Protein AF-A0A514LBK9-F1 (afdb_monomer_lite)

Structure (mmCIF, N/CA/C/O backbone):
data_AF-A0A514LBK9-F1
#
_entry.id   AF-A0A514LBK9-F1
#
loop_
_atom_site.group_PDB
_atom_site.id
_atom_site.type_symbol
_atom_site.label_atom_id
_atom_site.label_alt_id
_atom_site.label_comp_id
_atom_site.label_asym_id
_atom_site.label_entity_id
_atom_site.label_seq_id
_atom_site.pdbx_PDB_ins_code
_atom_site.Cartn_x
_atom_site.Cartn_y
_atom_site.Cartn_z
_atom_site.occupancy
_atom_site.B_iso_or_equiv
_atom_site.auth_seq_id
_atom_site.auth_comp_id
_atom_site.auth_asym_id
_atom_site.auth_atom_id
_atom_site.pdbx_PDB_model_num
ATOM 1 N N . MET A 1 1 ? -39.879 -6.395 27.793 1.00 41.47 1 MET A N 1
ATOM 2 C CA . MET A 1 1 ? -39.031 -5.664 28.756 1.00 41.47 1 MET A CA 1
ATOM 3 C C . MET A 1 1 ? -37.618 -5.746 28.221 1.00 41.47 1 MET A C 1
ATOM 5 O O . MET A 1 1 ? -37.138 -6.859 28.062 1.00 41.47 1 MET A O 1
ATOM 9 N N . GLU A 1 2 ? -37.001 -4.625 27.851 1.00 52.50 2 GLU A N 1
ATOM 10 C CA . GLU A 1 2 ? -35.575 -4.620 27.505 1.00 52.50 2 GLU A CA 1
ATOM 11 C C . GLU A 1 2 ? -34.786 -5.027 28.748 1.00 52.50 2 GLU A C 1
ATOM 13 O O . GLU A 1 2 ? -34.866 -4.376 29.793 1.00 52.50 2 GLU A O 1
ATOM 18 N N . GLN A 1 3 ? -34.075 -6.145 28.657 1.00 61.25 3 GLN A N 1
ATOM 19 C CA . GLN A 1 3 ? -33.171 -6.571 29.709 1.00 61.25 3 GLN A CA 1
ATOM 20 C C . GLN A 1 3 ? -31.985 -5.605 29.686 1.00 61.25 3 GLN A C 1
ATOM 22 O O . GLN A 1 3 ? -31.13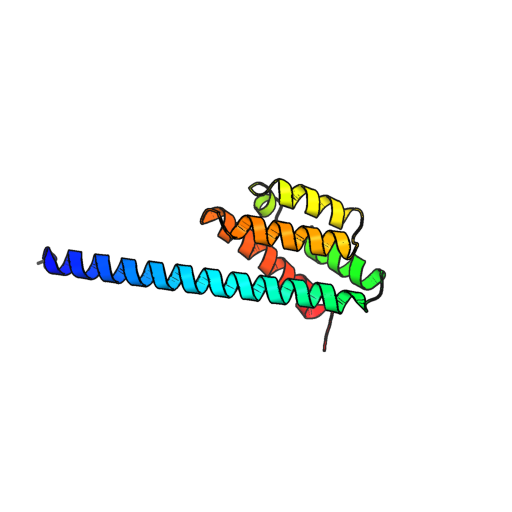6 -5.677 28.803 1.00 61.25 3 GLN A O 1
ATOM 27 N N . LYS A 1 4 ? -31.976 -4.631 30.603 1.00 72.19 4 LYS A N 1
ATOM 28 C CA . LYS A 1 4 ? -30.859 -3.689 30.732 1.00 72.19 4 LYS A CA 1
ATOM 29 C C . LYS A 1 4 ? -29.602 -4.471 31.103 1.00 72.19 4 LYS A C 1
ATOM 31 O O . LYS A 1 4 ? -29.569 -5.080 32.173 1.00 72.19 4 LYS A O 1
ATOM 36 N N . SER A 1 5 ? -28.595 -4.432 30.233 1.00 81.69 5 SER A N 1
ATOM 37 C CA . SER A 1 5 ? -27.277 -5.016 30.481 1.00 81.69 5 SER A CA 1
ATOM 38 C C . SER A 1 5 ? -26.735 -4.539 31.825 1.00 81.69 5 SER A C 1
ATOM 40 O O . SER A 1 5 ? -26.791 -3.346 32.143 1.00 81.69 5 SER A O 1
ATOM 42 N N . THR A 1 6 ? -26.216 -5.461 32.631 1.00 93.62 6 THR A N 1
ATOM 43 C CA . THR A 1 6 ? -25.583 -5.093 33.895 1.00 93.62 6 THR A CA 1
ATOM 44 C C . THR A 1 6 ? -24.228 -4.437 33.636 1.00 93.62 6 THR A C 1
ATOM 46 O O . THR A 1 6 ? -23.623 -4.588 32.574 1.00 93.62 6 THR A O 1
ATOM 49 N N . TRP A 1 7 ? -23.686 -3.749 34.643 1.00 93.81 7 TRP A N 1
ATOM 50 C CA . TRP A 1 7 ? -22.316 -3.232 34.580 1.00 93.81 7 TRP A CA 1
ATOM 51 C C . TRP A 1 7 ? -21.272 -4.326 34.312 1.00 93.81 7 TRP A C 1
ATOM 53 O O . TRP A 1 7 ? -20.246 -4.054 33.690 1.00 93.81 7 TRP A O 1
ATOM 63 N N . SER A 1 8 ? -21.523 -5.556 34.773 1.00 94.00 8 SER A N 1
ATOM 64 C CA . SER A 1 8 ? -20.637 -6.695 34.523 1.00 94.00 8 SER A CA 1
ATOM 65 C C . SER A 1 8 ? -20.677 -7.117 33.055 1.00 94.00 8 SER A C 1
ATOM 67 O O . SER A 1 8 ? -19.613 -7.297 32.458 1.00 94.00 8 SER A O 1
ATOM 69 N N . ASP A 1 9 ? -21.873 -7.172 32.463 1.00 95.25 9 ASP A N 1
ATOM 70 C CA . ASP A 1 9 ? -22.065 -7.512 31.049 1.00 95.25 9 ASP A CA 1
ATOM 71 C C . ASP A 1 9 ? -21.365 -6.489 30.150 1.00 95.25 9 ASP A C 1
ATOM 73 O O . ASP A 1 9 ? -20.541 -6.859 29.316 1.00 95.25 9 ASP A O 1
ATOM 77 N N . LEU A 1 10 ? -21.589 -5.195 30.408 1.00 95.50 10 LEU A N 1
ATOM 78 C CA . LEU A 1 10 ? -20.965 -4.099 29.659 1.00 95.50 10 LEU A CA 1
ATOM 79 C C . LEU A 1 10 ? -19.433 -4.128 29.756 1.00 95.50 10 LEU A C 1
ATOM 81 O O . LEU A 1 10 ? -18.732 -3.938 28.764 1.00 95.50 10 LEU A O 1
ATOM 85 N N . LYS A 1 11 ? -18.890 -4.392 30.952 1.00 95.31 11 LYS A N 1
ATOM 86 C CA . LYS A 1 11 ? -17.441 -4.515 31.159 1.00 95.31 11 LYS A CA 1
ATOM 87 C C . LYS A 1 11 ? -16.869 -5.710 30.394 1.00 95.31 11 LYS A C 1
ATOM 89 O O . LYS A 1 11 ? -15.802 -5.591 29.794 1.00 95.31 11 LYS A O 1
ATOM 94 N N . SER A 1 12 ? -17.554 -6.852 30.430 1.00 95.31 12 SER A N 1
ATOM 95 C CA . SER A 1 12 ? -17.139 -8.065 29.721 1.00 95.31 12 SER A CA 1
ATOM 96 C C . SER A 1 12 ? -17.113 -7.839 28.208 1.00 95.31 12 SER A C 1
ATOM 98 O O . SER A 1 12 ? -16.099 -8.109 27.563 1.00 95.31 12 SER A O 1
ATOM 100 N N . GLU A 1 13 ? -18.184 -7.260 27.662 1.00 97.12 13 GLU A N 1
ATOM 101 C CA . GLU A 1 13 ? -18.309 -6.929 26.242 1.00 97.12 13 GLU A CA 1
ATOM 102 C C . GLU A 1 13 ? -17.226 -5.940 25.793 1.00 97.12 13 GLU A C 1
ATOM 104 O O . GLU A 1 13 ? -16.558 -6.157 24.782 1.00 97.12 13 GLU A O 1
ATOM 109 N N . TYR A 1 14 ? -16.965 -4.901 26.588 1.00 95.25 14 TYR A N 1
ATOM 110 C CA . TYR A 1 14 ? -15.898 -3.945 26.309 1.00 95.25 14 TYR A CA 1
ATOM 111 C C . TYR A 1 14 ? -14.519 -4.618 26.219 1.00 95.25 14 TYR A C 1
ATOM 113 O O . TYR A 1 14 ? -13.785 -4.403 25.253 1.00 95.25 14 TYR A O 1
ATOM 121 N N . TYR A 1 15 ? -14.160 -5.481 27.179 1.00 97.56 15 TYR A N 1
ATOM 122 C CA . TYR A 1 15 ? -12.886 -6.209 27.121 1.00 97.56 15 TYR A CA 1
ATOM 123 C C . TYR A 1 15 ? -12.823 -7.221 25.981 1.00 97.56 15 TYR A C 1
ATOM 125 O O . TYR A 1 15 ? -11.747 -7.424 25.419 1.00 97.56 15 TYR A O 1
ATOM 133 N N . HIS A 1 16 ? -13.941 -7.863 25.641 1.00 97.12 16 HIS A N 1
ATOM 134 C CA . HIS A 1 16 ? -14.012 -8.727 24.470 1.00 97.12 16 HIS A CA 1
ATOM 135 C C . HIS A 1 16 ? -13.684 -7.934 23.200 1.00 97.12 16 HIS A C 1
ATOM 137 O O . HIS A 1 16 ? -12.759 -8.299 22.477 1.00 97.12 16 HIS A O 1
ATOM 143 N N . ASN A 1 17 ? -14.349 -6.797 22.995 1.00 97.38 17 ASN A N 1
ATOM 144 C CA . ASN A 1 17 ? -14.122 -5.935 21.838 1.00 97.38 17 ASN A CA 1
ATOM 145 C C . ASN A 1 17 ? -12.693 -5.375 21.795 1.00 97.38 17 ASN A C 1
ATOM 147 O O . ASN A 1 17 ? -12.093 -5.327 20.725 1.00 97.38 17 ASN A O 1
ATOM 151 N N . LEU A 1 18 ? -12.099 -5.032 22.944 1.00 96.00 18 LEU A N 1
ATOM 152 C CA . LEU A 1 18 ? -10.689 -4.634 23.011 1.00 96.00 18 LEU A CA 1
ATOM 153 C C . LEU A 1 18 ? -9.735 -5.742 22.546 1.00 96.00 18 LEU A C 1
ATOM 155 O O . LEU A 1 18 ? -8.803 -5.464 21.795 1.00 96.00 18 LEU A O 1
ATOM 159 N N . ARG A 1 19 ? -9.961 -6.996 22.956 1.00 96.75 19 ARG A N 1
ATOM 160 C CA . ARG A 1 19 ? -9.141 -8.131 22.492 1.00 96.75 19 ARG A CA 1
ATOM 161 C C . ARG A 1 19 ? -9.324 -8.385 20.999 1.00 96.75 19 ARG A C 1
ATOM 163 O O . ARG A 1 19 ? -8.351 -8.668 20.308 1.00 96.75 19 ARG A O 1
ATOM 170 N N . MET A 1 20 ? -10.554 -8.266 20.501 1.00 96.69 20 MET A N 1
ATOM 171 C CA . MET A 1 20 ? -10.846 -8.402 19.071 1.00 96.69 20 MET A CA 1
ATOM 172 C C . MET A 1 20 ? -10.163 -7.305 18.245 1.00 96.69 20 MET A C 1
ATOM 174 O O . MET A 1 20 ? -9.629 -7.590 17.172 1.00 96.69 20 MET A O 1
ATOM 178 N N . LEU A 1 21 ? -10.130 -6.070 18.755 1.00 92.12 21 LEU A N 1
ATOM 179 C CA . LEU A 1 21 ? -9.418 -4.959 18.128 1.00 92.12 21 LEU A CA 1
ATOM 180 C C . LEU A 1 21 ? -7.907 -5.222 18.070 1.00 92.12 21 LEU A C 1
ATOM 182 O O . LEU A 1 21 ? -7.318 -5.086 17.001 1.00 92.12 21 LEU A O 1
ATOM 186 N N . ASP A 1 22 ? -7.295 -5.645 19.179 1.00 89.69 22 ASP A N 1
ATOM 187 C CA . ASP A 1 22 ? -5.865 -5.986 19.228 1.00 89.69 22 ASP A CA 1
ATOM 188 C C . ASP A 1 22 ? -5.507 -7.097 18.226 1.00 89.69 22 ASP A C 1
ATOM 190 O O . ASP A 1 22 ? -4.606 -6.932 17.399 1.00 89.69 22 ASP A O 1
ATOM 194 N N . ALA A 1 23 ? -6.284 -8.184 18.206 1.00 93.00 23 ALA A N 1
ATOM 195 C CA . ALA A 1 23 ? -6.097 -9.274 17.249 1.00 93.00 23 ALA A CA 1
ATOM 196 C C . ALA A 1 23 ? -6.231 -8.802 15.788 1.00 93.00 23 ALA A C 1
ATOM 198 O O . ALA A 1 23 ? -5.447 -9.205 14.927 1.00 93.00 23 ALA A O 1
ATOM 199 N N . SER A 1 24 ? -7.188 -7.912 15.504 1.00 90.00 24 SER A N 1
ATOM 200 C CA . SER A 1 24 ? -7.395 -7.356 14.160 1.00 90.00 24 SER A CA 1
ATOM 201 C C . SER A 1 24 ? -6.225 -6.477 13.715 1.00 90.00 24 SER A C 1
ATOM 203 O O . SER A 1 24 ? -5.785 -6.572 12.569 1.00 90.00 24 SER A O 1
ATOM 205 N N . ILE A 1 25 ? -5.676 -5.661 14.620 1.00 85.12 25 ILE A N 1
ATOM 206 C CA . ILE A 1 25 ? -4.493 -4.830 14.352 1.00 85.12 25 ILE A CA 1
ATOM 207 C C . ILE A 1 25 ? -3.278 -5.715 14.050 1.00 85.12 25 ILE A C 1
ATOM 209 O O . ILE A 1 25 ? -2.556 -5.465 13.085 1.00 85.12 25 ILE A O 1
ATOM 213 N N . GLN A 1 26 ? -3.063 -6.778 14.829 1.00 87.81 26 GLN A N 1
ATOM 214 C CA . GLN A 1 26 ? -1.971 -7.727 14.589 1.00 87.81 26 GLN A CA 1
ATOM 215 C C . GLN A 1 26 ? -2.123 -8.443 13.241 1.00 87.81 26 GLN A C 1
ATOM 217 O O . GLN A 1 26 ? -1.159 -8.528 12.478 1.00 87.81 26 GLN A O 1
ATOM 2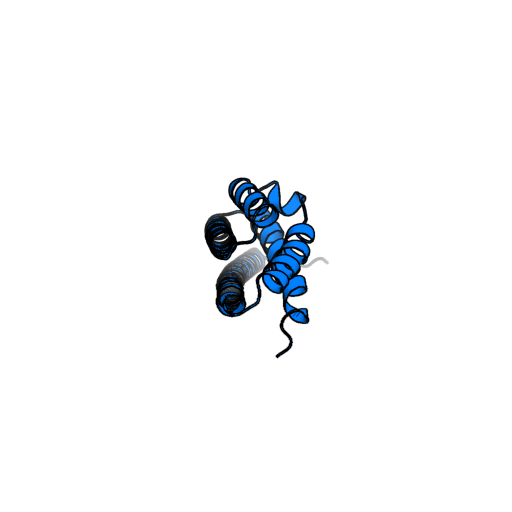22 N N . ALA A 1 27 ? -3.332 -8.905 12.911 1.00 89.62 27 ALA A N 1
ATOM 223 C CA . ALA A 1 27 ? -3.618 -9.537 11.626 1.00 89.62 27 ALA A CA 1
ATOM 224 C C . ALA A 1 27 ? -3.357 -8.584 10.447 1.00 89.62 27 ALA A C 1
ATOM 226 O O . ALA A 1 27 ? -2.681 -8.965 9.489 1.00 89.62 27 ALA A O 1
ATOM 227 N N . ALA A 1 28 ? -3.818 -7.332 10.538 1.00 85.44 28 ALA A N 1
ATOM 228 C CA . ALA A 1 28 ? -3.580 -6.312 9.518 1.00 85.44 28 ALA A CA 1
ATOM 229 C C . ALA A 1 28 ? -2.083 -6.003 9.343 1.00 85.44 28 ALA A C 1
ATOM 231 O O . ALA A 1 28 ? -1.596 -5.913 8.213 1.00 85.44 28 ALA A O 1
ATOM 232 N N . ASN A 1 29 ? -1.331 -5.903 10.444 1.00 83.69 29 ASN A N 1
ATOM 233 C CA . ASN A 1 29 ? 0.118 -5.699 10.405 1.00 83.69 29 ASN A CA 1
ATOM 234 C C . ASN A 1 29 ? 0.834 -6.859 9.702 1.00 83.69 29 AS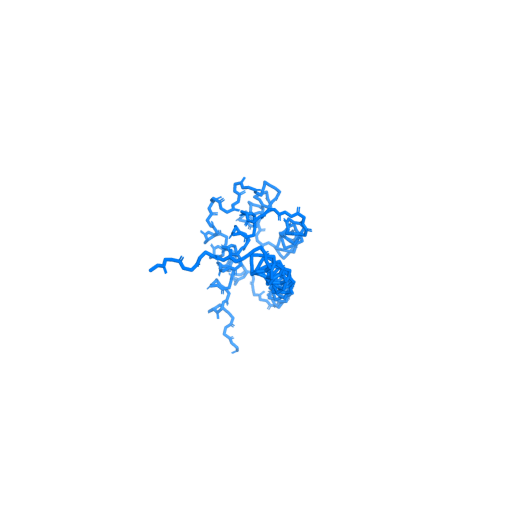N A C 1
ATOM 236 O O . ASN A 1 29 ? 1.657 -6.627 8.817 1.00 83.69 29 ASN A O 1
ATOM 240 N N . ASN A 1 30 ? 0.491 -8.103 10.043 1.00 87.25 30 ASN A N 1
ATOM 241 C CA . ASN A 1 30 ? 1.086 -9.286 9.422 1.00 87.25 30 ASN A CA 1
ATOM 242 C C . ASN A 1 30 ? 0.774 -9.359 7.921 1.00 87.25 30 ASN A C 1
ATOM 244 O O . ASN A 1 30 ? 1.681 -9.565 7.116 1.00 87.25 30 ASN A O 1
ATOM 248 N N . ALA A 1 31 ? -0.482 -9.119 7.533 1.00 88.75 31 ALA A N 1
ATOM 249 C CA . ALA A 1 31 ? -0.885 -9.086 6.129 1.00 88.75 31 ALA A CA 1
ATOM 250 C C . ALA A 1 31 ? -0.142 -7.992 5.344 1.00 88.75 31 ALA A C 1
ATOM 252 O O . ALA A 1 31 ? 0.319 -8.231 4.232 1.00 88.75 31 ALA A O 1
ATOM 253 N N . THR A 1 32 ? 0.040 -6.812 5.941 1.00 85.25 32 THR A N 1
ATOM 254 C CA . THR A 1 32 ? 0.813 -5.710 5.346 1.00 85.25 32 THR A CA 1
ATOM 255 C C . THR A 1 32 ? 2.271 -6.103 5.112 1.00 85.25 32 THR A C 1
ATOM 257 O O . THR A 1 32 ? 2.817 -5.864 4.033 1.00 85.25 32 THR A O 1
ATOM 260 N N . LEU A 1 33 ? 2.918 -6.723 6.104 1.00 86.19 33 LEU A N 1
ATOM 261 C CA . LEU A 1 33 ? 4.299 -7.190 5.965 1.00 86.19 33 LEU A CA 1
ATOM 262 C C . L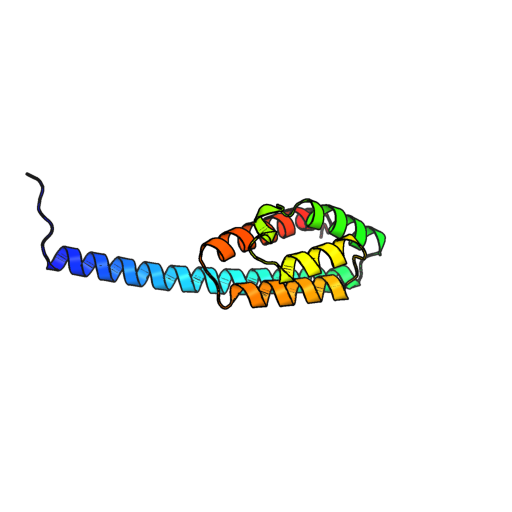EU A 1 33 ? 4.433 -8.210 4.831 1.00 86.19 33 LEU A C 1
ATOM 264 O O . LEU A 1 33 ? 5.370 -8.113 4.037 1.00 86.19 33 LEU A O 1
ATOM 268 N N . GLU A 1 34 ? 3.480 -9.134 4.724 1.00 90.19 34 GLU A N 1
ATOM 269 C CA . GLU A 1 34 ? 3.476 -10.162 3.687 1.00 90.19 34 GLU A CA 1
ATOM 270 C C . GLU A 1 34 ? 3.211 -9.583 2.291 1.00 90.19 34 GLU A C 1
ATOM 272 O O . GLU A 1 34 ? 3.934 -9.896 1.347 1.00 90.19 34 GLU A O 1
ATOM 277 N N . MET A 1 35 ? 2.255 -8.659 2.150 1.00 90.44 35 MET A N 1
ATOM 278 C CA . MET A 1 35 ? 2.025 -7.943 0.890 1.00 90.44 35 MET A CA 1
ATOM 279 C C . MET A 1 35 ? 3.269 -7.170 0.443 1.00 90.44 35 MET A C 1
ATOM 281 O O . MET A 1 35 ? 3.628 -7.202 -0.733 1.00 90.44 35 MET A O 1
ATOM 285 N N . ASN A 1 36 ? 3.971 -6.514 1.371 1.00 86.62 36 ASN A N 1
ATOM 286 C CA . ASN A 1 36 ? 5.217 -5.819 1.058 1.00 86.62 36 ASN A CA 1
ATOM 287 C C . ASN A 1 36 ? 6.343 -6.788 0.655 1.00 86.62 36 ASN A C 1
ATOM 289 O O . ASN A 1 36 ? 7.127 -6.488 -0.243 1.00 86.62 36 ASN A O 1
ATOM 293 N N . ARG A 1 37 ? 6.423 -7.965 1.287 1.00 90.81 37 ARG A N 1
ATOM 294 C CA . ARG A 1 37 ? 7.356 -9.025 0.878 1.00 90.81 37 ARG A CA 1
ATOM 295 C C . ARG A 1 37 ? 7.074 -9.468 -0.560 1.00 90.81 37 ARG A C 1
ATOM 297 O O . ARG A 1 37 ? 7.995 -9.501 -1.371 1.00 90.81 37 ARG A O 1
ATOM 304 N N . ILE A 1 38 ? 5.809 -9.745 -0.884 1.00 91.56 38 ILE A N 1
ATOM 305 C CA . ILE A 1 38 ? 5.371 -10.148 -2.229 1.00 91.56 38 ILE A CA 1
ATOM 306 C C . ILE A 1 38 ? 5.679 -9.054 -3.256 1.00 91.56 38 ILE A C 1
ATOM 308 O O . ILE A 1 38 ? 6.221 -9.363 -4.314 1.00 91.56 38 ILE A O 1
ATOM 312 N N . TYR A 1 39 ? 5.397 -7.787 -2.936 1.00 90.88 39 TYR A N 1
ATOM 313 C CA . TYR A 1 39 ? 5.761 -6.646 -3.779 1.00 90.88 39 TYR A CA 1
ATOM 314 C C . TYR A 1 39 ? 7.244 -6.684 -4.158 1.00 90.88 39 TYR A C 1
ATOM 316 O O . TYR A 1 39 ? 7.589 -6.701 -5.338 1.00 90.88 39 TYR A O 1
ATOM 324 N N . LEU A 1 40 ? 8.127 -6.765 -3.158 1.00 89.56 40 LEU A N 1
ATOM 325 C CA . LEU A 1 40 ? 9.572 -6.787 -3.384 1.00 89.56 40 LEU A CA 1
ATOM 326 C C . LEU A 1 40 ? 10.011 -8.001 -4.206 1.00 89.56 40 LEU A C 1
ATOM 328 O O . LEU A 1 40 ? 10.915 -7.882 -5.030 1.00 89.56 40 LEU A O 1
ATOM 332 N N . ASP A 1 41 ? 9.386 -9.159 -4.010 1.00 90.19 41 ASP A N 1
ATOM 333 C CA . ASP A 1 41 ? 9.706 -10.362 -4.776 1.00 90.19 41 ASP A CA 1
ATOM 334 C C . ASP A 1 41 ? 9.288 -10.249 -6.244 1.00 90.19 41 ASP A C 1
ATOM 336 O O . ASP A 1 41 ? 10.055 -10.645 -7.121 1.00 90.19 41 ASP A O 1
ATOM 340 N N . VAL A 1 42 ? 8.116 -9.676 -6.533 1.00 88.88 42 VAL A N 1
ATOM 341 C CA . VAL A 1 42 ? 7.674 -9.400 -7.910 1.00 88.88 42 VAL A CA 1
ATOM 342 C C . VAL A 1 42 ? 8.636 -8.424 -8.586 1.00 88.88 42 VAL A C 1
ATOM 344 O O . VAL A 1 42 ? 9.123 -8.723 -9.674 1.00 88.88 42 VAL A O 1
ATOM 347 N N . ILE A 1 43 ? 8.999 -7.324 -7.918 1.00 87.19 43 ILE A N 1
ATOM 348 C CA . ILE A 1 43 ? 9.975 -6.348 -8.436 1.00 87.19 43 ILE A CA 1
ATOM 349 C C . ILE A 1 43 ? 11.362 -6.984 -8.650 1.00 87.19 43 ILE A C 1
ATOM 351 O O . ILE A 1 43 ? 12.052 -6.698 -9.626 1.00 87.19 43 ILE A O 1
ATOM 355 N N . LYS A 1 44 ? 11.796 -7.900 -7.777 1.00 85.38 44 LYS A N 1
ATOM 356 C CA . LYS A 1 44 ? 13.050 -8.645 -7.979 1.00 85.38 44 LYS A CA 1
ATOM 357 C C . LYS A 1 44 ? 12.968 -9.616 -9.152 1.00 85.38 44 LYS A C 1
ATOM 359 O O . LYS A 1 44 ? 13.927 -9.714 -9.909 1.00 85.38 44 LYS A O 1
ATOM 364 N N . LYS A 1 45 ? 11.860 -10.342 -9.313 1.00 83.69 45 LYS A N 1
ATOM 365 C CA . LYS A 1 45 ? 11.660 -11.261 -10.445 1.00 83.69 45 LYS A CA 1
ATOM 366 C C . LYS A 1 45 ? 11.586 -10.509 -11.769 1.00 83.69 45 LYS A C 1
ATOM 368 O O . LYS A 1 45 ? 12.137 -10.973 -12.767 1.00 83.69 45 LYS A O 1
ATOM 373 N N . SER A 1 46 ? 10.980 -9.325 -11.764 1.00 78.38 46 SER A N 1
ATOM 374 C CA . SER A 1 46 ? 10.867 -8.486 -12.950 1.00 78.38 46 SER A CA 1
ATOM 375 C C . SER A 1 46 ? 12.222 -7.961 -13.450 1.00 78.38 46 SER A C 1
ATOM 377 O O . SER A 1 46 ? 12.324 -7.586 -14.613 1.00 78.38 46 SER A O 1
ATOM 379 N N . ARG A 1 47 ? 13.302 -8.045 -12.651 1.00 72.62 47 ARG A N 1
ATOM 380 C CA . ARG A 1 47 ? 14.688 -7.772 -13.095 1.00 72.62 47 ARG A CA 1
ATOM 381 C C . ARG A 1 47 ? 15.118 -8.586 -14.316 1.00 72.62 47 ARG A C 1
ATOM 383 O O . ARG A 1 47 ? 15.931 -8.112 -15.098 1.00 72.62 47 ARG A O 1
ATOM 390 N N . ASN A 1 48 ? 14.590 -9.799 -14.464 1.00 76.94 48 ASN A N 1
ATOM 391 C CA . ASN A 1 48 ? 14.889 -10.668 -15.602 1.00 76.94 48 ASN A CA 1
ATOM 392 C C . ASN A 1 48 ? 13.925 -10.445 -16.783 1.00 76.94 48 ASN A C 1
ATOM 394 O O . ASN A 1 48 ? 13.988 -11.174 -17.770 1.00 76.94 48 ASN A O 1
ATOM 398 N N . SER A 1 49 ? 13.001 -9.487 -16.672 1.00 76.38 49 SER A N 1
ATOM 399 C CA . SER A 1 49 ? 12.053 -9.140 -17.735 1.00 76.38 49 SER A CA 1
ATOM 400 C C . SER A 1 49 ? 12.649 -8.114 -18.693 1.00 76.38 49 SER A C 1
ATOM 402 O O . SER A 1 49 ? 13.603 -7.409 -18.365 1.00 76.38 49 SER A O 1
ATOM 404 N N . THR A 1 50 ? 12.072 -8.009 -19.889 1.00 82.06 50 THR A N 1
ATOM 405 C CA . THR A 1 50 ? 12.514 -7.009 -20.864 1.00 82.06 50 THR A CA 1
ATOM 406 C C . THR A 1 50 ? 12.085 -5.596 -20.438 1.00 82.06 50 THR A C 1
ATOM 408 O O . THR A 1 50 ? 11.095 -5.444 -19.707 1.00 82.06 50 THR A O 1
ATOM 411 N N . PRO A 1 51 ? 12.783 -4.540 -20.901 1.00 81.94 51 PRO A N 1
ATOM 412 C CA . PRO A 1 51 ? 12.371 -3.156 -20.667 1.00 81.94 51 PRO A CA 1
ATOM 413 C C . PRO A 1 51 ? 10.920 -2.875 -21.083 1.00 81.94 51 PRO A C 1
ATOM 415 O O . PRO A 1 51 ? 10.226 -2.115 -20.412 1.00 81.94 51 PRO A O 1
ATOM 418 N N . GLU A 1 52 ? 10.427 -3.520 -22.144 1.00 84.38 52 GLU A N 1
ATOM 419 C CA . GLU A 1 52 ? 9.049 -3.376 -22.624 1.00 84.38 52 GLU A CA 1
ATOM 420 C C . GLU A 1 52 ? 8.030 -3.935 -21.627 1.00 84.38 52 GLU A C 1
ATOM 422 O O . GLU A 1 52 ? 7.003 -3.301 -21.387 1.00 84.38 52 GLU A O 1
ATOM 427 N N . ILE A 1 53 ? 8.311 -5.090 -21.012 1.00 83.81 53 ILE A N 1
ATOM 428 C CA . ILE A 1 53 ? 7.444 -5.678 -19.980 1.00 83.81 53 ILE A CA 1
ATOM 429 C C . ILE A 1 53 ? 7.437 -4.789 -18.737 1.00 83.81 53 ILE A C 1
ATOM 431 O O . ILE A 1 53 ? 6.369 -4.488 -18.208 1.00 83.81 53 ILE A O 1
ATOM 435 N N . MET A 1 54 ? 8.609 -4.314 -18.305 1.00 81.19 54 MET A N 1
ATOM 436 C CA . MET A 1 54 ? 8.727 -3.392 -17.169 1.00 81.19 54 MET A CA 1
ATOM 437 C C . MET A 1 54 ? 7.963 -2.090 -17.405 1.00 81.19 54 MET A C 1
ATOM 439 O O . MET A 1 54 ? 7.253 -1.613 -16.519 1.00 81.19 54 MET A O 1
ATOM 443 N N . LYS A 1 55 ? 8.058 -1.538 -18.617 1.00 84.81 55 LYS A N 1
ATOM 444 C CA . LYS A 1 55 ? 7.306 -0.350 -19.000 1.00 84.81 55 LYS A CA 1
ATOM 445 C C . LYS A 1 55 ? 5.803 -0.617 -19.040 1.00 84.81 55 LYS A C 1
ATOM 447 O O . LYS A 1 55 ? 5.051 0.157 -18.463 1.00 84.81 55 LYS A O 1
ATOM 452 N N . LYS A 1 56 ? 5.359 -1.717 -19.653 1.00 86.62 56 LYS A N 1
ATOM 453 C CA . LYS A 1 56 ? 3.938 -2.093 -19.697 1.00 86.62 56 LYS A CA 1
ATOM 454 C C . LYS A 1 56 ? 3.360 -2.275 -18.292 1.00 86.62 56 LYS A C 1
ATOM 456 O O . LYS A 1 56 ? 2.257 -1.798 -18.024 1.00 86.62 56 LYS A O 1
ATOM 461 N N . PHE A 1 57 ? 4.107 -2.933 -17.406 1.00 86.19 57 PHE A N 1
ATOM 462 C CA . PHE A 1 57 ? 3.748 -3.081 -15.999 1.00 86.19 57 PHE A CA 1
ATOM 463 C C . PHE A 1 57 ? 3.622 -1.726 -15.312 1.00 86.19 57 PHE A C 1
ATOM 465 O O . PHE A 1 57 ? 2.593 -1.455 -14.700 1.00 86.19 57 PHE A O 1
ATOM 472 N N . SER A 1 58 ? 4.625 -0.861 -15.472 1.00 85.12 58 SER A N 1
ATOM 473 C CA . SER A 1 58 ? 4.582 0.500 -14.947 1.00 85.12 58 SER A CA 1
ATOM 474 C C . SER A 1 58 ? 3.352 1.250 -15.432 1.00 85.12 58 SER A C 1
ATOM 476 O O . SER A 1 58 ? 2.592 1.737 -14.610 1.00 85.12 58 SER A O 1
ATOM 478 N N . ASP A 1 59 ? 3.137 1.324 -16.744 1.00 87.25 59 ASP A N 1
ATOM 479 C CA . ASP A 1 59 ? 2.034 2.082 -17.333 1.00 87.25 59 ASP A CA 1
ATOM 480 C C . ASP A 1 59 ? 0.681 1.554 -16.820 1.00 87.25 59 ASP A C 1
ATOM 482 O O . ASP A 1 59 ? -0.187 2.334 -16.447 1.00 87.25 59 ASP A O 1
ATOM 486 N N . THR A 1 60 ? 0.528 0.231 -16.690 1.00 88.81 60 THR A N 1
ATOM 487 C CA . THR A 1 60 ? -0.710 -0.381 -16.175 1.00 88.81 60 THR A CA 1
ATOM 488 C C . THR A 1 60 ? -0.908 -0.104 -14.688 1.00 88.81 60 THR A C 1
ATOM 490 O O . THR A 1 60 ? -1.974 0.348 -14.277 1.00 88.81 60 THR A O 1
ATOM 493 N N . TRP A 1 61 ? 0.114 -0.353 -13.867 1.00 89.38 61 TRP A N 1
ATOM 494 C CA . TRP A 1 61 ? -0.012 -0.220 -12.423 1.00 89.38 61 TRP A CA 1
ATOM 495 C C . TRP A 1 61 ? -0.080 1.235 -11.979 1.00 89.38 61 TRP A C 1
ATOM 497 O O . TRP A 1 61 ? -1.001 1.605 -11.255 1.00 89.38 61 TRP A O 1
ATOM 507 N N . ILE A 1 62 ? 0.849 2.073 -12.430 1.00 84.94 62 ILE A N 1
ATOM 508 C CA . ILE A 1 62 ? 0.904 3.486 -12.058 1.00 84.94 62 ILE A CA 1
ATOM 509 C C . ILE A 1 62 ? -0.398 4.177 -12.465 1.00 84.94 62 ILE A C 1
ATOM 511 O O . ILE A 1 62 ? -1.039 4.785 -11.614 1.00 84.94 62 ILE A O 1
ATOM 515 N N . ASP A 1 63 ? -0.886 4.001 -13.694 1.00 86.31 63 ASP A N 1
ATOM 516 C CA . ASP A 1 63 ? -2.137 4.660 -14.093 1.00 86.31 63 ASP A CA 1
ATOM 517 C C . ASP A 1 63 ? -3.389 4.082 -13.402 1.00 86.31 63 ASP A C 1
ATOM 519 O O . ASP A 1 63 ? -4.420 4.755 -13.348 1.00 86.31 63 ASP A O 1
ATOM 523 N N . SER A 1 64 ? -3.304 2.880 -12.819 1.00 88.19 64 SER A N 1
ATOM 524 C CA . SER A 1 64 ? -4.388 2.288 -12.022 1.00 88.19 64 SER A CA 1
ATOM 525 C C . SER A 1 64 ? -4.463 2.801 -10.578 1.00 88.19 64 SER A C 1
ATOM 527 O O . SER A 1 64 ? -5.479 2.592 -9.914 1.00 88.19 64 SER A O 1
ATOM 529 N N . ILE A 1 65 ? -3.418 3.466 -10.065 1.00 87.88 65 ILE A N 1
ATOM 530 C CA . ILE A 1 65 ? -3.425 4.009 -8.701 1.00 87.88 65 ILE A CA 1
ATOM 531 C C . ILE A 1 65 ? -4.378 5.216 -8.648 1.00 87.88 65 ILE A C 1
ATOM 533 O O . ILE A 1 65 ? -4.144 6.219 -9.333 1.00 87.88 65 ILE A O 1
ATOM 537 N N . PRO A 1 66 ? -5.431 5.196 -7.806 1.00 85.62 66 PRO A N 1
ATOM 538 C CA . PRO A 1 66 ? -6.309 6.349 -7.666 1.00 85.62 66 PRO A CA 1
ATOM 539 C C . PRO A 1 66 ? -5.528 7.555 -7.135 1.00 85.62 66 PRO A C 1
ATOM 541 O O . PRO A 1 66 ? -4.829 7.465 -6.125 1.00 85.62 66 PRO A O 1
ATOM 544 N N . LYS A 1 67 ? -5.682 8.722 -7.774 1.00 82.56 67 LYS A N 1
ATOM 545 C CA . LYS A 1 67 ? -4.992 9.958 -7.352 1.00 82.56 67 LYS A CA 1
ATOM 546 C C . LYS A 1 67 ? -5.261 10.301 -5.884 1.00 82.56 67 LYS A C 1
ATOM 548 O O . LYS A 1 67 ? -4.343 10.718 -5.184 1.00 82.56 67 LYS A O 1
ATOM 553 N N . THR A 1 68 ? -6.482 10.051 -5.413 1.00 83.31 68 THR A N 1
ATOM 554 C CA . THR A 1 68 ? -6.905 10.246 -4.018 1.00 83.31 68 THR A CA 1
ATOM 555 C C . THR A 1 68 ? -6.103 9.399 -3.031 1.00 83.31 68 THR A C 1
ATOM 557 O O . THR A 1 68 ? -5.854 9.833 -1.911 1.00 83.31 68 THR A O 1
ATOM 560 N N . SER A 1 69 ? -5.631 8.216 -3.439 1.00 82.31 69 SER A N 1
ATOM 561 C CA . SER A 1 69 ? -4.785 7.354 -2.603 1.00 82.31 69 SER A CA 1
ATOM 562 C C . SER A 1 69 ? -3.385 7.949 -2.385 1.00 82.31 69 SER A C 1
ATOM 564 O O . SER A 1 69 ? -2.710 7.592 -1.424 1.00 82.31 69 SER A O 1
ATOM 566 N N . LEU A 1 70 ? -2.949 8.883 -3.242 1.00 84.38 70 LEU A N 1
ATOM 567 C CA . LEU A 1 70 ? -1.656 9.573 -3.140 1.00 84.38 70 LEU A CA 1
ATOM 568 C C . LEU A 1 70 ? -1.744 10.931 -2.427 1.00 84.38 70 LEU A C 1
ATOM 570 O O . LEU A 1 70 ? -0.717 11.461 -2.003 1.00 84.38 70 LEU A O 1
ATOM 574 N N . GLU A 1 71 ? -2.939 11.509 -2.286 1.00 82.88 71 GLU A N 1
ATOM 575 C CA . GLU A 1 71 ? -3.136 12.844 -1.695 1.00 82.88 71 GLU A CA 1
ATOM 576 C C . GLU A 1 71 ? -2.653 12.916 -0.243 1.00 82.88 71 GLU A C 1
ATOM 578 O O . GLU A 1 71 ? -2.044 13.906 0.160 1.00 82.88 71 GLU A O 1
ATOM 583 N N . ASN A 1 72 ? -2.829 11.829 0.508 1.00 72.81 72 ASN A N 1
ATOM 584 C CA . ASN A 1 72 ? -2.403 11.727 1.904 1.00 72.81 72 ASN A CA 1
ATOM 585 C C . ASN A 1 72 ? -0.948 11.239 2.066 1.00 72.81 72 ASN A C 1
ATOM 587 O O . ASN A 1 72 ? -0.459 11.098 3.187 1.00 72.81 72 ASN A O 1
ATOM 591 N N . MET A 1 73 ? -0.236 10.978 0.961 1.00 80.94 73 MET A N 1
ATOM 592 C CA . MET A 1 73 ? 1.113 10.397 0.954 1.00 80.94 73 MET A CA 1
ATOM 593 C C . MET A 1 73 ? 2.054 11.159 -0.003 1.00 80.94 73 MET A C 1
ATOM 595 O O . MET A 1 73 ? 2.463 10.632 -1.041 1.00 80.94 73 MET A O 1
ATOM 599 N N . PRO A 1 74 ? 2.446 12.407 0.322 1.00 81.19 74 PRO A N 1
ATOM 600 C CA . PRO A 1 74 ? 3.199 13.273 -0.591 1.00 81.19 74 PRO A CA 1
ATOM 601 C C . PRO A 1 74 ? 4.580 12.725 -0.985 1.00 81.19 74 PRO A C 1
ATOM 603 O O . PRO A 1 74 ? 5.010 12.913 -2.124 1.00 81.19 74 PRO A O 1
ATOM 606 N N . SER A 1 75 ? 5.273 12.014 -0.090 1.00 80.50 75 SER A N 1
ATOM 607 C CA . SER A 1 75 ? 6.543 11.357 -0.431 1.00 80.50 75 SER A CA 1
ATOM 608 C C . SER A 1 75 ? 6.347 10.218 -1.434 1.00 80.50 75 SER A C 1
ATOM 610 O O . SER A 1 75 ? 7.132 10.071 -2.372 1.00 80.50 75 SER A O 1
ATOM 612 N N . LEU A 1 76 ? 5.248 9.474 -1.295 1.00 84.88 76 LEU A N 1
ATOM 613 C CA . LEU A 1 76 ? 4.859 8.418 -2.219 1.00 84.88 76 LEU A CA 1
ATOM 614 C C . LEU A 1 76 ? 4.483 8.978 -3.594 1.00 84.88 76 LEU A C 1
ATOM 616 O O . LEU A 1 76 ? 4.893 8.433 -4.614 1.00 84.88 76 LEU A O 1
ATOM 620 N N . LYS A 1 77 ? 3.776 10.114 -3.620 1.00 87.31 77 LYS A N 1
ATOM 621 C CA . LYS A 1 77 ? 3.428 10.838 -4.848 1.00 87.31 77 LYS A CA 1
ATOM 622 C C . LYS A 1 77 ? 4.667 11.247 -5.650 1.00 87.31 77 LYS A C 1
ATOM 624 O O . LYS A 1 77 ? 4.675 11.119 -6.867 1.00 87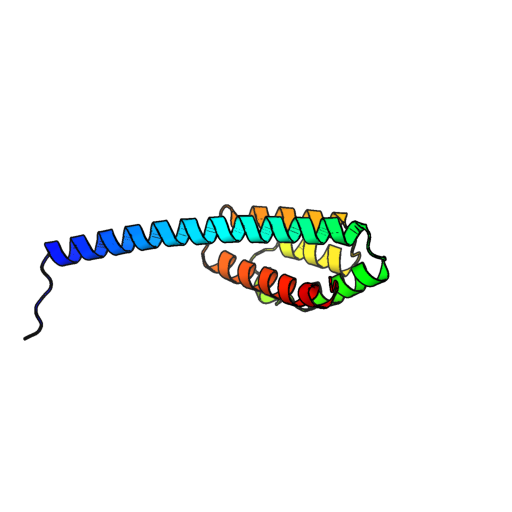.31 77 LYS A O 1
ATOM 629 N N . ASN A 1 78 ? 5.737 11.696 -4.994 1.00 87.44 78 ASN A N 1
ATOM 630 C CA . ASN A 1 78 ? 6.980 12.027 -5.699 1.00 87.44 78 ASN A CA 1
ATOM 631 C C . ASN A 1 78 ? 7.615 10.784 -6.349 1.00 87.44 78 ASN A C 1
ATOM 633 O O . ASN A 1 78 ? 8.035 10.822 -7.502 1.00 87.44 78 ASN A O 1
ATOM 637 N N . ASN A 1 79 ? 7.657 9.662 -5.626 1.00 88.25 79 ASN A N 1
ATOM 638 C CA . ASN A 1 79 ? 8.191 8.409 -6.165 1.00 88.25 79 ASN A CA 1
ATOM 639 C C . ASN A 1 79 ? 7.312 7.847 -7.293 1.00 88.25 79 ASN A C 1
ATOM 641 O O . ASN A 1 79 ? 7.836 7.328 -8.273 1.00 88.25 79 ASN A O 1
ATOM 645 N N . TYR A 1 80 ? 5.995 8.014 -7.189 1.00 88.44 80 TYR A N 1
ATOM 646 C CA . TYR A 1 80 ? 5.039 7.686 -8.241 1.00 88.44 80 TYR A CA 1
ATOM 647 C C . TYR A 1 80 ? 5.359 8.419 -9.557 1.00 88.44 80 TYR A C 1
ATOM 649 O O . TYR A 1 80 ? 5.503 7.777 -10.596 1.00 88.44 80 TYR A O 1
ATOM 657 N N . GLU A 1 81 ? 5.559 9.742 -9.519 1.00 88.62 81 GLU A N 1
ATOM 658 C CA . GLU A 1 81 ? 5.887 10.531 -10.722 1.00 88.62 81 GLU A CA 1
ATOM 659 C C . GLU A 1 81 ? 7.254 10.141 -11.321 1.00 88.62 81 GLU A C 1
ATOM 661 O O . GLU A 1 81 ? 7.450 10.161 -12.542 1.00 88.62 81 GLU A O 1
ATOM 666 N N . LYS A 1 82 ? 8.207 9.721 -10.480 1.00 90.00 82 LYS A N 1
ATOM 667 C CA . LYS A 1 82 ? 9.497 9.184 -10.943 1.00 90.00 82 LYS A CA 1
ATOM 668 C C . LYS A 1 82 ? 9.338 7.861 -11.684 1.00 90.00 82 LYS A C 1
ATOM 670 O O . LYS A 1 82 ? 9.931 7.709 -12.745 1.00 90.00 82 LYS A O 1
ATOM 675 N N . ILE A 1 83 ? 8.533 6.930 -11.168 1.00 87.88 83 ILE A N 1
ATOM 676 C CA . ILE A 1 83 ? 8.259 5.667 -11.871 1.00 87.88 83 ILE A CA 1
ATOM 677 C C . ILE A 1 83 ? 7.550 5.959 -13.195 1.00 87.88 83 ILE A C 1
ATOM 679 O O . ILE A 1 83 ? 7.941 5.428 -14.230 1.00 87.88 83 ILE A O 1
ATOM 683 N N . LYS A 1 84 ? 6.559 6.860 -13.178 1.00 87.25 84 LYS A N 1
ATOM 684 C CA . LYS A 1 84 ? 5.805 7.248 -14.373 1.00 87.25 84 LYS A CA 1
ATOM 685 C C . LYS A 1 84 ? 6.693 7.809 -15.485 1.00 87.25 84 LYS A C 1
ATOM 687 O O . LYS A 1 84 ? 6.480 7.510 -16.657 1.00 87.25 84 LYS A O 1
ATOM 692 N N . SER A 1 85 ? 7.675 8.633 -15.128 1.00 88.06 85 SER A N 1
ATOM 693 C CA . SER A 1 85 ? 8.601 9.234 -16.096 1.00 88.06 85 SER A CA 1
ATOM 694 C C . SER A 1 85 ? 9.726 8.288 -16.516 1.00 88.06 85 SER A C 1
ATOM 696 O O . SER A 1 85 ? 10.128 8.299 -17.677 1.00 88.06 85 SER A O 1
ATOM 698 N N . ASN A 1 86 ? 10.234 7.472 -15.592 1.00 87.69 86 ASN A N 1
ATOM 699 C CA . ASN A 1 86 ? 11.348 6.566 -15.830 1.00 87.69 86 ASN A CA 1
ATOM 700 C C . ASN A 1 86 ? 11.174 5.271 -15.008 1.00 87.69 86 ASN A C 1
ATOM 702 O O . ASN A 1 86 ? 11.612 5.217 -13.852 1.00 87.69 86 ASN A O 1
ATOM 706 N N . PRO A 1 87 ? 10.546 4.222 -15.573 1.00 85.81 87 PRO A N 1
ATOM 707 C CA . PRO A 1 87 ? 10.195 3.003 -14.848 1.00 85.81 87 PRO A CA 1
ATOM 708 C C . PRO A 1 87 ? 11.401 2.075 -14.668 1.00 85.81 87 PRO A C 1
ATOM 710 O O . PRO A 1 87 ? 11.483 0.987 -15.239 1.00 85.81 87 PRO A O 1
ATOM 713 N N . THR A 1 88 ? 12.367 2.518 -13.867 1.00 86.44 88 THR A N 1
ATOM 714 C CA . THR A 1 88 ? 13.530 1.723 -13.480 1.00 86.44 88 THR A CA 1
ATOM 715 C C . THR A 1 88 ? 13.229 0.899 -12.239 1.00 86.44 88 THR A C 1
ATOM 717 O O . THR A 1 88 ? 12.434 1.275 -11.376 1.00 86.44 88 THR A O 1
ATOM 720 N N . LEU A 1 89 ? 13.939 -0.216 -12.116 1.00 84.62 89 LEU A N 1
ATOM 721 C CA . LEU A 1 89 ? 13.931 -1.051 -10.922 1.00 84.62 89 LEU A CA 1
ATOM 722 C C . LEU A 1 89 ? 14.207 -0.250 -9.637 1.00 84.62 89 LEU A C 1
ATOM 724 O O . LEU A 1 89 ? 13.503 -0.415 -8.648 1.00 84.62 89 LEU A O 1
ATOM 728 N N . GLU A 1 90 ? 15.205 0.633 -9.661 1.00 88.75 90 GLU A N 1
ATOM 729 C CA . GLU A 1 90 ? 15.579 1.468 -8.513 1.00 88.75 90 GLU A CA 1
ATOM 730 C C . GLU A 1 90 ? 14.423 2.373 -8.061 1.00 88.75 90 GLU A C 1
ATOM 732 O O . GLU A 1 90 ? 14.165 2.518 -6.862 1.00 88.75 90 GLU A O 1
ATOM 737 N N . ASN A 1 91 ? 13.675 2.938 -9.013 1.00 89.12 91 ASN A N 1
ATOM 738 C CA . ASN A 1 91 ? 12.504 3.753 -8.708 1.00 89.12 91 ASN A CA 1
ATOM 739 C C . ASN A 1 91 ? 11.379 2.911 -8.083 1.00 89.12 91 ASN A C 1
ATOM 741 O O . ASN A 1 91 ? 10.755 3.355 -7.117 1.00 89.12 91 ASN A O 1
ATOM 745 N N . PHE A 1 92 ? 11.167 1.678 -8.558 1.00 88.00 92 PHE A N 1
ATOM 746 C CA . PHE A 1 92 ? 10.223 0.731 -7.951 1.00 88.00 92 PHE A CA 1
ATOM 747 C C . PHE A 1 92 ? 10.623 0.311 -6.530 1.00 88.00 92 PHE A C 1
ATOM 749 O O . PHE A 1 92 ? 9.780 0.268 -5.629 1.00 88.00 92 PHE A O 1
ATOM 756 N N . GLU A 1 93 ? 11.901 0.028 -6.291 1.00 89.12 93 GLU A N 1
ATOM 757 C CA . GLU A 1 93 ? 12.409 -0.326 -4.961 1.00 89.12 93 GLU A CA 1
ATOM 758 C C . GLU A 1 93 ? 12.281 0.853 -3.988 1.00 89.12 93 GLU A C 1
ATOM 760 O O . GLU A 1 93 ? 11.814 0.681 -2.860 1.00 89.12 93 GLU A O 1
ATOM 765 N N . THR A 1 94 ? 12.594 2.066 -4.451 1.00 90.50 94 THR A N 1
ATOM 766 C CA . THR A 1 94 ? 12.440 3.303 -3.673 1.00 90.50 94 THR A CA 1
ATOM 767 C C . THR A 1 94 ? 10.975 3.570 -3.322 1.00 90.50 94 THR A C 1
ATOM 769 O O . THR A 1 94 ? 10.662 3.931 -2.185 1.00 90.50 94 THR A O 1
ATOM 772 N N . PHE A 1 95 ? 10.052 3.355 -4.265 1.00 89.44 95 PHE A N 1
ATOM 773 C CA . PHE A 1 95 ? 8.617 3.466 -4.010 1.00 89.44 95 PHE A CA 1
ATOM 774 C C . PHE A 1 95 ? 8.147 2.461 -2.958 1.00 89.44 95 PHE A C 1
ATOM 776 O O . PHE A 1 95 ? 7.457 2.856 -2.023 1.00 89.44 95 PHE A O 1
ATOM 783 N N . GLY A 1 96 ? 8.563 1.194 -3.052 1.00 88.62 96 GLY A N 1
ATOM 784 C CA . GLY A 1 96 ? 8.213 0.167 -2.067 1.00 88.62 96 GLY A CA 1
ATOM 785 C C . GLY A 1 96 ? 8.748 0.466 -0.668 1.00 88.62 96 GLY A C 1
ATOM 786 O O . GLY A 1 96 ? 8.027 0.322 0.318 1.00 88.62 96 GLY A O 1
ATOM 787 N N . ALA A 1 97 ? 9.989 0.949 -0.572 1.00 87.56 97 ALA A N 1
ATOM 788 C CA . ALA A 1 97 ? 10.575 1.364 0.700 1.00 87.56 97 ALA A CA 1
ATOM 789 C C . ALA A 1 97 ? 9.788 2.522 1.341 1.00 87.56 97 ALA A C 1
ATOM 791 O O . ALA A 1 97 ? 9.495 2.494 2.539 1.00 87.56 97 ALA A O 1
ATOM 792 N N . GLU A 1 98 ? 9.395 3.517 0.542 1.00 87.75 98 GLU A N 1
ATOM 793 C CA . GLU A 1 98 ? 8.598 4.646 1.025 1.00 87.75 98 GLU A CA 1
ATOM 794 C C . GLU A 1 98 ? 7.157 4.230 1.362 1.00 87.75 98 GLU A C 1
ATOM 796 O O . GLU A 1 98 ? 6.599 4.703 2.353 1.00 87.75 98 GLU A O 1
ATOM 801 N N . LEU A 1 99 ? 6.570 3.298 0.605 1.00 85.06 99 LEU A N 1
ATOM 802 C CA . LEU A 1 99 ? 5.266 2.702 0.899 1.00 85.06 99 LEU A CA 1
ATOM 803 C C . LEU A 1 99 ? 5.295 2.003 2.259 1.00 85.06 99 LEU A C 1
ATOM 805 O O . LEU A 1 99 ? 4.466 2.285 3.119 1.00 85.06 99 LEU A O 1
ATOM 809 N N . GLN A 1 100 ? 6.310 1.170 2.500 1.00 80.81 100 GLN A N 1
ATOM 810 C CA . GLN A 1 100 ? 6.491 0.472 3.770 1.00 80.81 100 GLN A CA 1
ATOM 811 C C . GLN A 1 100 ? 6.682 1.444 4.942 1.00 80.81 100 GLN A C 1
ATOM 813 O O . GLN A 1 100 ? 6.111 1.249 6.021 1.00 80.81 100 GLN A O 1
ATOM 818 N N . LYS A 1 101 ? 7.482 2.497 4.746 1.00 81.00 101 LYS A N 1
ATOM 819 C CA . LYS A 1 101 ? 7.717 3.532 5.758 1.00 81.00 101 LYS A CA 1
ATOM 820 C C . LYS A 1 101 ? 6.423 4.247 6.141 1.00 81.00 101 LYS A C 1
ATOM 822 O O . LYS A 1 101 ? 6.194 4.475 7.327 1.00 81.00 101 LYS A O 1
ATOM 827 N N . ASN A 1 102 ? 5.568 4.548 5.164 1.00 72.25 102 ASN A N 1
ATOM 828 C CA . ASN A 1 102 ? 4.298 5.230 5.400 1.00 72.25 102 ASN A CA 1
ATOM 829 C C . ASN A 1 102 ? 3.259 4.378 6.143 1.00 72.25 102 ASN A C 1
ATOM 831 O O . ASN A 1 102 ? 2.301 4.951 6.642 1.00 72.25 102 ASN A O 1
ATOM 835 N N . ILE A 1 103 ? 3.434 3.059 6.278 1.00 69.62 103 ILE A N 1
ATOM 836 C CA . ILE A 1 103 ? 2.455 2.194 6.966 1.00 69.62 103 ILE A CA 1
ATOM 837 C C . ILE A 1 103 ? 2.826 1.933 8.425 1.00 69.62 103 ILE A C 1
ATOM 839 O O . ILE A 1 103 ? 1.950 1.826 9.278 1.00 69.62 103 ILE A O 1
ATOM 843 N N . LYS A 1 104 ? 4.123 1.872 8.752 1.00 63.94 104 LYS A N 1
ATOM 844 C CA . LYS A 1 104 ? 4.586 1.500 10.102 1.00 63.94 104 LYS A CA 1
ATOM 845 C C . LYS A 1 104 ? 4.193 2.491 11.216 1.00 63.94 104 LYS A C 1
ATOM 847 O O . LYS A 1 104 ? 4.495 2.211 12.372 1.00 63.94 104 LYS A O 1
ATOM 852 N N . GLN A 1 105 ? 3.569 3.637 10.911 1.00 55.75 105 GLN A N 1
ATOM 853 C CA . GLN A 1 105 ? 3.337 4.720 11.883 1.00 55.75 105 GLN A CA 1
ATOM 854 C C . GLN A 1 105 ? 2.015 5.501 11.729 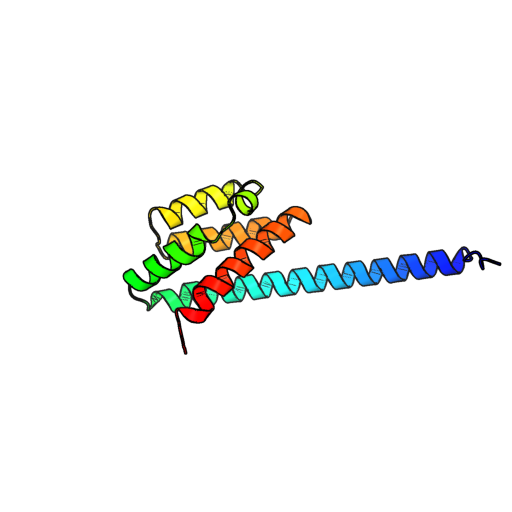1.00 55.75 105 GLN A C 1
ATOM 856 O O . GLN A 1 105 ? 1.910 6.609 12.252 1.00 55.75 105 GLN A O 1
ATOM 861 N N . LYS A 1 106 ? 1.017 5.002 10.993 1.00 63.41 106 LYS A N 1
ATOM 862 C CA . LYS A 1 106 ? 0.017 5.894 10.381 1.00 63.41 106 LYS A CA 1
ATOM 863 C C . LYS A 1 106 ? -1.443 5.422 10.497 1.00 63.41 106 LYS A C 1
ATOM 865 O O . LYS A 1 106 ? -1.723 4.284 10.858 1.00 63.41 106 LYS A O 1
ATOM 870 N N . SER A 1 107 ? -2.362 6.366 10.291 1.00 66.44 107 SER A N 1
ATOM 871 C CA . SER A 1 107 ? -3.797 6.310 10.614 1.00 66.44 107 SER A CA 1
ATOM 872 C C . SER A 1 107 ? -4.596 5.296 9.779 1.00 66.44 107 SER A C 1
ATOM 874 O O . SER A 1 107 ? -4.172 4.872 8.705 1.00 66.44 107 SER A O 1
ATOM 876 N N . ILE A 1 108 ? -5.811 4.946 10.226 1.00 66.69 108 ILE A N 1
ATOM 877 C CA . ILE A 1 108 ? -6.719 4.024 9.508 1.00 66.69 108 ILE A CA 1
ATOM 878 C C . ILE A 1 108 ? -6.992 4.490 8.060 1.00 66.69 108 ILE A C 1
ATOM 880 O O . ILE A 1 108 ? -7.075 3.666 7.151 1.00 66.69 108 ILE A O 1
ATOM 884 N N . SER A 1 109 ? -7.076 5.801 7.803 1.00 65.00 109 SER A N 1
ATOM 885 C CA . SER A 1 109 ? -7.255 6.347 6.445 1.00 65.00 109 SER A CA 1
ATOM 886 C C . SER A 1 109 ? -6.062 6.086 5.521 1.00 65.00 109 SER A C 1
ATOM 888 O O . SER A 1 109 ? -6.225 5.894 4.314 1.00 65.00 109 SER A O 1
ATOM 890 N N . GLU A 1 110 ? -4.855 6.036 6.079 1.00 72.38 110 GLU A N 1
ATOM 891 C CA . GLU A 1 110 ? -3.636 5.737 5.327 1.00 72.38 110 GLU A CA 1
ATOM 892 C C . GLU A 1 110 ? -3.540 4.232 5.027 1.00 72.38 110 GLU A C 1
ATOM 894 O O . GLU A 1 110 ? -3.088 3.861 3.944 1.00 72.38 110 GLU A O 1
ATOM 899 N N . MET A 1 111 ? -4.099 3.374 5.893 1.00 79.81 111 MET A N 1
ATOM 900 C CA . MET A 1 111 ? -4.283 1.944 5.603 1.00 79.81 111 MET A CA 1
ATOM 901 C C . MET A 1 111 ? -5.254 1.697 4.442 1.00 79.81 111 MET A C 1
ATOM 903 O O . MET A 1 111 ? -4.977 0.863 3.584 1.00 79.81 111 MET A O 1
ATOM 907 N N . ALA A 1 112 ? -6.361 2.442 4.355 1.00 82.31 112 ALA A N 1
ATOM 908 C CA . ALA A 1 112 ? -7.295 2.309 3.233 1.00 82.31 112 ALA A CA 1
ATOM 909 C C . ALA A 1 112 ? -6.635 2.668 1.887 1.00 82.31 112 ALA A C 1
ATOM 911 O O . ALA A 1 112 ? -6.778 1.936 0.907 1.00 82.31 112 ALA A O 1
ATOM 912 N N . SER A 1 113 ? -5.860 3.756 1.860 1.00 84.44 113 SER A N 1
ATOM 913 C CA . SER A 1 113 ? -5.108 4.177 0.668 1.00 84.44 113 SER A CA 1
ATOM 914 C C . SER A 1 113 ? -4.039 3.150 0.283 1.00 84.44 113 SER A C 1
ATOM 916 O O . SER A 1 113 ? -3.896 2.814 -0.892 1.00 84.44 113 SER A O 1
ATOM 918 N N . TYR A 1 114 ? -3.334 2.591 1.271 1.00 85.69 114 TYR A N 1
ATOM 919 C CA . TYR A 1 114 ? -2.383 1.504 1.052 1.00 85.69 114 TYR A CA 1
ATOM 920 C C . TYR A 1 114 ? -3.047 0.268 0.431 1.00 85.69 114 TYR A C 1
ATOM 922 O O . TYR A 1 114 ? -2.560 -0.244 -0.577 1.00 85.69 114 TYR A O 1
ATOM 930 N N . CYS A 1 115 ? -4.185 -0.177 0.973 1.00 87.25 115 CYS A N 1
ATOM 931 C CA . CYS A 1 115 ? -4.924 -1.319 0.434 1.00 87.25 115 CYS A CA 1
ATOM 932 C C . CYS A 1 115 ? -5.324 -1.102 -1.030 1.00 87.25 115 CYS A C 1
ATOM 934 O O . CYS A 1 115 ? -5.216 -2.027 -1.830 1.00 87.25 115 CYS A O 1
ATOM 936 N N . GLN A 1 116 ? -5.736 0.112 -1.404 1.00 88.94 116 GLN A N 1
ATOM 937 C CA . GLN A 1 116 ? -6.060 0.439 -2.796 1.00 88.94 116 GLN A CA 1
ATOM 938 C C . GLN A 1 116 ? -4.836 0.324 -3.712 1.00 88.94 116 GLN A C 1
ATOM 940 O O . GLN A 1 116 ? -4.925 -0.317 -4.757 1.00 88.94 116 GLN A O 1
ATOM 945 N N . ILE A 1 117 ? -3.688 0.875 -3.300 1.00 90.19 117 ILE A N 1
ATOM 946 C CA . ILE A 1 117 ? -2.429 0.792 -4.061 1.00 90.19 117 ILE A CA 1
ATOM 947 C C . ILE A 1 117 ? -1.984 -0.667 -4.234 1.00 90.19 117 ILE A C 1
ATOM 949 O O . ILE A 1 117 ? -1.566 -1.064 -5.320 1.00 90.19 117 ILE A O 1
ATOM 953 N N . MET A 1 118 ? -2.086 -1.482 -3.181 1.00 91.06 118 MET A N 1
ATOM 954 C CA . MET A 1 118 ? -1.691 -2.894 -3.234 1.00 91.06 118 MET A CA 1
ATOM 955 C C . MET A 1 118 ? -2.676 -3.766 -4.014 1.00 91.06 118 MET A C 1
ATOM 957 O O . MET A 1 118 ? -2.262 -4.729 -4.658 1.00 91.06 118 MET A O 1
ATOM 961 N N . THR A 1 119 ? -3.963 -3.419 -4.000 1.00 91.06 119 THR A N 1
ATOM 962 C CA . THR A 1 119 ? -4.970 -4.075 -4.846 1.00 91.06 119 THR A CA 1
ATOM 963 C C . THR A 1 119 ? -4.678 -3.789 -6.314 1.00 91.06 119 THR A C 1
ATOM 965 O O . THR A 1 119 ? -4.583 -4.720 -7.109 1.00 91.06 119 THR A O 1
ATOM 968 N N . SER A 1 120 ? -4.432 -2.521 -6.660 1.00 90.81 120 SER A N 1
ATOM 969 C CA . SER A 1 120 ? -4.109 -2.136 -8.035 1.00 90.81 120 SER A CA 1
ATOM 970 C C . SER A 1 120 ? -2.789 -2.753 -8.505 1.00 90.81 120 SER A C 1
ATOM 972 O O . SER A 1 120 ? -2.675 -3.176 -9.655 1.00 90.81 120 SER A O 1
ATOM 974 N N . PHE A 1 121 ? -1.814 -2.893 -7.598 1.00 90.69 121 PHE A N 1
ATOM 975 C CA . PHE A 1 121 ? -0.585 -3.644 -7.844 1.00 90.69 121 PHE A CA 1
ATOM 976 C C . PHE A 1 121 ? -0.896 -5.093 -8.215 1.00 90.69 121 PHE A C 1
ATOM 978 O O . PHE A 1 121 ? -0.489 -5.538 -9.288 1.00 90.69 121 PHE A O 1
ATOM 985 N N . TYR A 1 122 ? -1.638 -5.811 -7.364 1.00 90.06 122 TYR A N 1
ATOM 986 C CA . TYR A 1 122 ? -2.028 -7.200 -7.609 1.00 90.06 122 TYR A CA 1
ATOM 987 C C . TYR A 1 122 ? -2.738 -7.377 -8.950 1.00 90.06 122 TYR A C 1
ATOM 989 O O . TYR A 1 122 ? -2.328 -8.214 -9.755 1.00 90.06 122 TYR A O 1
ATOM 997 N N . ASP A 1 123 ? -3.745 -6.549 -9.216 1.00 89.50 123 ASP A N 1
ATOM 998 C CA . ASP A 1 123 ? -4.506 -6.604 -10.460 1.00 89.50 123 ASP A CA 1
ATOM 999 C C . ASP A 1 123 ? -3.642 -6.344 -11.695 1.00 89.50 123 ASP A C 1
ATOM 1001 O O . ASP A 1 123 ? -3.898 -6.918 -12.749 1.00 89.50 123 ASP A O 1
ATOM 1005 N N . SER A 1 124 ? -2.592 -5.533 -11.557 1.00 86.62 124 SER A N 1
ATOM 1006 C CA . SER A 1 124 ? -1.698 -5.200 -12.664 1.00 86.62 124 SER A CA 1
ATOM 1007 C C . SER A 1 124 ? -0.682 -6.294 -12.975 1.00 86.62 124 SER A C 1
ATOM 1009 O O . SER A 1 124 ? -0.340 -6.471 -14.140 1.00 86.62 124 SER A O 1
ATOM 1011 N N . TRP A 1 125 ? -0.167 -7.024 -11.978 1.00 83.94 125 TRP A N 1
ATOM 1012 C CA . TRP A 1 125 ? 0.867 -8.038 -12.235 1.00 83.94 125 TRP A CA 1
ATOM 1013 C C . TRP A 1 125 ? 0.317 -9.452 -12.437 1.00 83.94 125 TRP A C 1
ATOM 1015 O O . TRP A 1 125 ? 0.962 -10.233 -13.140 1.00 83.94 125 TRP A O 1
ATOM 1025 N N . LYS A 1 126 ? -0.849 -9.789 -11.860 1.00 83.38 126 LYS A N 1
ATOM 1026 C CA . LYS A 1 126 ? -1.388 -11.165 -11.840 1.00 83.38 126 LYS A CA 1
ATOM 1027 C C . LYS A 1 126 ? -1.547 -11.795 -13.231 1.00 83.38 126 LYS A C 1
ATOM 1029 O O . LYS A 1 126 ? -1.391 -13.003 -13.362 1.00 83.38 126 LYS A O 1
ATOM 1034 N N . ASP A 1 127 ? -1.789 -10.973 -14.253 1.00 76.00 127 ASP A N 1
ATOM 1035 C CA . ASP A 1 127 ? -1.991 -11.411 -15.639 1.00 76.00 127 ASP A CA 1
ATOM 1036 C C . ASP A 1 127 ? -0.768 -11.148 -16.545 1.00 76.00 127 ASP A C 1
ATOM 1038 O O . ASP A 1 127 ? -0.760 -11.538 -17.712 1.00 76.00 127 ASP A O 1
ATOM 1042 N N . MET A 1 128 ? 0.274 -10.468 -16.044 1.00 76.12 128 MET A N 1
ATOM 1043 C CA . MET A 1 128 ? 1.446 -10.082 -16.849 1.00 76.12 128 MET A CA 1
ATOM 1044 C C . MET A 1 128 ? 2.559 -11.119 -16.868 1.00 76.12 128 MET A C 1
ATOM 1046 O O . MET A 1 128 ? 3.227 -11.272 -17.890 1.00 76.12 128 MET A O 1
ATOM 1050 N N . TRP A 1 129 ? 2.754 -11.819 -15.755 1.00 72.31 129 TRP A N 1
ATOM 1051 C CA . TRP A 1 129 ? 3.695 -12.928 -15.655 1.00 72.31 129 TRP A CA 1
ATOM 1052 C C . TRP A 1 129 ? 2.908 -14.214 -15.398 1.00 72.31 129 TRP A C 1
ATOM 1054 O O . TRP A 1 129 ? 2.842 -14.660 -14.250 1.00 72.31 129 TRP A O 1
ATOM 1064 N N . PRO A 1 130 ? 2.268 -14.793 -16.436 1.00 59.19 130 PRO A N 1
ATOM 1065 C CA . PRO A 1 130 ? 1.743 -16.145 -16.328 1.00 59.19 130 PRO A CA 1
ATOM 1066 C C . PRO A 1 130 ? 2.912 -17.087 -16.016 1.00 59.19 130 PRO A C 1
ATOM 1068 O O . PRO A 1 130 ? 4.009 -16.890 -16.539 1.00 59.19 130 PRO A O 1
ATOM 1071 N N . ASN A 1 131 ? 2.674 -18.046 -15.116 1.00 54.88 131 ASN A N 1
ATOM 1072 C CA . ASN A 1 131 ? 3.666 -19.042 -14.690 1.00 54.88 131 ASN A CA 1
ATOM 1073 C C . ASN A 1 131 ? 4.441 -19.655 -15.861 1.00 54.88 131 ASN A C 1
ATOM 1075 O O . ASN A 1 131 ? 3.777 -20.089 -16.832 1.00 54.88 131 ASN A O 1
#

pLDDT: mean 84.3, std 9.71, range [41.47, 97.56]

Sequence (131 aa):
MEQKSTWSDLKSEYYHNLRMLDASIQAANNATLEMNRIYLDVIKKSRNSTPEIMKKFSDTWIDSIPKTSLENMPSLKNNYEKIKSNPTLENFETFGAELQKNIKQKSISEMASYCQIMTSFYDSWKDMWPN

Radius of gyration: 19.74 Å; chains: 1; bounding box: 55×32×57 Å

Foldseek 3Di:
DPPPQDPVRVVVVVVVVVVVVVVVVVVLVVVVVVLLVVLVVLLVVCVPPDPVLLLQLLVQLLVQQPPVLCPVPVVLVVLSVVCVVPVDSVSSVSSSVSLSVDPVDDDPSNSVSSVSSSVSNCVSVVPSDDD

Secondary structure (DSSP, 8-state):
---PPPHHHHHHHHHHHHHHHHHHHHHHHHHHHHHHHHHHHHHHHHTTS-HHHHHHHHHHHHHHS-HHHHHT-HHHHHHHHHHHH---HHHHHHHHHHHHHHHTT--HHHHHHHHHHHHHHHHHHTTTS--